Protein AF-A0A6N9JTF2-F1 (afdb_monomer_lite)

Foldseek 3Di:
DPPQDPVLVVLLVVCLVVVHDLVVSCVVSVHDSVVSVVVCVVVVSPVVNCVVVVPDPPPDPVVVCLVPQDAPCSVVPLLVQFLQQADPPDDLRGNCCQAVVDDQPDHSRHRPPGDGDHHDDRPD

Secondary structure (DSSP, 8-state):
-----HHHHHHHHHHHHTT--HHHHHHHHT--HHHHHHHHHHTTTHHHHHHHTT----S--GGGSSTT--STTTT-HHHHHBTTBPPTTSTTSB-HHHHHSS---S-GGG-S---BSSPPPP--

Organism: NCBI:txid88431

pLDDT: mean 78.42, std 14.83, range [46.12, 95.06]

Radius of gyration: 25.71 Å; chains: 1; bounding box: 63×29×57 Å

Structure (mmCIF, N/CA/C/O backbone):
data_AF-A0A6N9JTF2-F1
#
_entry.id   AF-A0A6N9JTF2-F1
#
loop_
_atom_site.group_PDB
_atom_site.id
_atom_site.type_symbol
_atom_site.label_atom_id
_atom_site.label_alt_id
_atom_site.label_comp_id
_atom_site.label_asym_id
_atom_site.label_entity_id
_atom_site.label_seq_id
_atom_site.pdbx_PDB_ins_code
_atom_site.Cartn_x
_atom_site.Cartn_y
_atom_site.Cartn_z
_atom_site.occupancy
_atom_site.B_iso_or_equiv
_atom_site.auth_seq_id
_atom_site.auth_comp_id
_atom_site.auth_asym_id
_atom_site.auth_atom_id
_atom_site.pdbx_PDB_model_num
ATOM 1 N N . MET A 1 1 ? -16.572 -11.560 22.115 1.00 55.84 1 MET A N 1
ATOM 2 C CA . MET A 1 1 ? -16.759 -10.117 22.378 1.00 55.84 1 MET A CA 1
ATOM 3 C C . MET A 1 1 ? -17.768 -10.043 23.509 1.00 55.84 1 MET A C 1
ATOM 5 O O . MET A 1 1 ? -18.730 -10.790 23.421 1.00 55.84 1 MET A O 1
ATOM 9 N N . LYS A 1 2 ? -17.535 -9.302 24.602 1.00 59.25 2 LYS A N 1
ATOM 10 C CA . LYS A 1 2 ? -18.621 -9.124 25.583 1.00 59.25 2 LYS A CA 1
ATOM 11 C C . LYS A 1 2 ? -19.785 -8.452 24.864 1.00 59.25 2 LYS A C 1
ATOM 13 O O . LYS A 1 2 ? -19.543 -7.522 24.093 1.00 59.25 2 LYS A O 1
ATOM 18 N N . ASP A 1 3 ? -20.995 -8.941 25.093 1.00 71.19 3 ASP A N 1
ATOM 19 C CA . ASP A 1 3 ? -22.191 -8.385 24.476 1.00 71.19 3 ASP A CA 1
ATOM 20 C C . ASP A 1 3 ? -22.399 -6.965 25.005 1.00 71.19 3 ASP A C 1
ATOM 22 O O . ASP A 1 3 ? -22.800 -6.750 26.148 1.00 71.19 3 ASP A O 1
ATOM 26 N N . VAL A 1 4 ? -22.044 -5.976 24.181 1.00 77.31 4 VAL A N 1
ATOM 27 C CA . VAL A 1 4 ? -22.388 -4.576 24.431 1.00 77.31 4 VAL A CA 1
ATOM 28 C C . VAL A 1 4 ? -23.908 -4.501 24.439 1.00 77.31 4 VAL A C 1
ATOM 30 O O . VAL A 1 4 ? -24.549 -4.925 23.475 1.00 77.31 4 VAL A O 1
ATOM 33 N N . SER A 1 5 ? -24.495 -3.979 25.516 1.00 85.44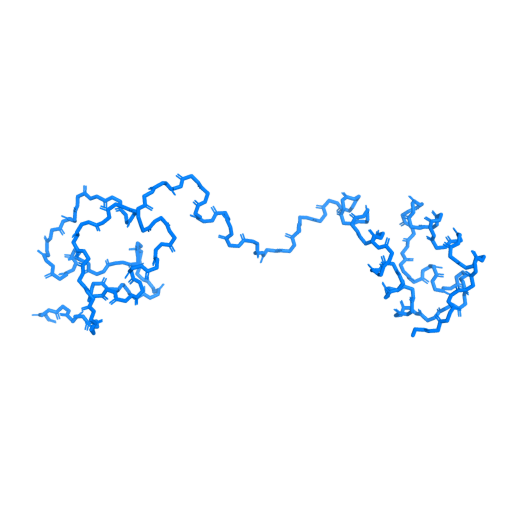 5 SER A N 1
ATOM 34 C CA . SER A 1 5 ? -25.951 -3.911 25.611 1.00 85.44 5 SER A CA 1
ATOM 35 C C . SER A 1 5 ? -26.528 -3.011 24.515 1.00 85.44 5 SER A C 1
ATOM 37 O O . SER A 1 5 ? -25.869 -2.095 24.011 1.00 85.44 5 SER A O 1
ATOM 39 N N . THR A 1 6 ? -27.789 -3.231 24.149 1.00 84.06 6 THR A N 1
ATOM 40 C CA . THR A 1 6 ? -28.482 -2.419 23.137 1.00 84.06 6 THR A CA 1
ATOM 41 C C . THR A 1 6 ? -28.511 -0.933 23.497 1.00 84.06 6 THR A C 1
ATOM 43 O O . THR A 1 6 ? -28.431 -0.081 22.612 1.00 84.06 6 THR A O 1
ATOM 46 N N . GLU A 1 7 ? -28.568 -0.609 24.789 1.00 85.00 7 GLU A N 1
ATOM 47 C CA . GLU A 1 7 ? -28.531 0.770 25.281 1.00 85.00 7 GLU A CA 1
ATOM 48 C C . GLU A 1 7 ? -27.126 1.375 25.181 1.00 85.00 7 GLU A C 1
ATOM 50 O O . GLU A 1 7 ? -26.967 2.481 24.659 1.00 85.00 7 GLU A O 1
ATOM 55 N N . GLN A 1 8 ? -26.082 0.624 25.549 1.00 85.31 8 GLN A N 1
ATOM 56 C CA . GLN A 1 8 ? -24.693 1.056 25.352 1.00 85.31 8 GLN A CA 1
ATOM 57 C C . GLN A 1 8 ? -24.388 1.279 23.865 1.00 85.31 8 GLN A C 1
ATOM 59 O O . GLN A 1 8 ? -23.774 2.279 23.499 1.00 85.31 8 GLN A O 1
ATOM 64 N N . ALA A 1 9 ? -24.887 0.412 22.983 1.00 85.75 9 ALA A N 1
ATOM 65 C CA . ALA A 1 9 ? -24.733 0.543 21.538 1.00 85.75 9 ALA A CA 1
ATOM 66 C C . ALA A 1 9 ? -25.340 1.844 20.978 1.00 85.75 9 ALA A C 1
ATOM 68 O O . ALA A 1 9 ? -24.725 2.486 20.118 1.00 85.75 9 ALA A O 1
ATOM 69 N N . LYS A 1 10 ? -26.527 2.247 21.455 1.00 89.88 10 LYS A N 1
ATOM 70 C CA . LYS A 1 10 ? -27.175 3.515 21.070 1.00 89.88 10 LYS A CA 1
ATOM 71 C C . LYS A 1 10 ? -26.365 4.720 21.549 1.00 89.88 10 LYS A C 1
ATOM 73 O O . LYS A 1 10 ? -26.137 5.645 20.767 1.00 89.88 10 LYS A O 1
ATOM 78 N N . ILE A 1 11 ? -25.886 4.683 22.796 1.00 89.19 11 ILE A N 1
ATOM 79 C CA . ILE A 1 11 ? -25.055 5.746 23.383 1.00 89.19 11 ILE A CA 1
ATOM 80 C C . ILE A 1 11 ? -23.754 5.904 22.588 1.00 89.19 11 ILE A C 1
ATOM 82 O O . ILE A 1 11 ? -23.420 7.017 22.184 1.00 89.19 11 ILE A O 1
ATOM 86 N N . ILE A 1 12 ? -23.065 4.801 22.272 1.00 88.12 12 ILE A N 1
ATOM 87 C CA . ILE A 1 12 ? -21.828 4.821 21.476 1.00 88.12 12 ILE A CA 1
ATOM 88 C C . ILE A 1 12 ? -22.077 5.450 20.100 1.00 88.12 12 ILE A C 1
ATOM 90 O O . ILE A 1 12 ? -21.320 6.331 19.697 1.00 88.12 12 ILE A O 1
ATOM 94 N N . LYS A 1 13 ? -23.145 5.052 19.391 1.00 87.44 13 LYS A N 1
ATOM 95 C CA . LYS A 1 13 ? -23.496 5.624 18.076 1.00 87.44 13 LYS A CA 1
ATOM 96 C C . LYS A 1 13 ? -23.674 7.140 18.144 1.00 87.44 13 LYS A C 1
ATOM 98 O O . LYS A 1 13 ? -23.055 7.853 17.358 1.00 87.44 13 LYS A O 1
ATOM 103 N N . LYS A 1 14 ? -24.472 7.627 19.099 1.00 89.69 14 LYS A N 1
ATOM 104 C CA . LYS A 1 14 ? -24.727 9.063 19.276 1.00 89.69 14 LYS A CA 1
ATOM 105 C C . LYS A 1 14 ? -23.439 9.824 19.598 1.00 89.69 14 LYS A C 1
ATOM 107 O O . LYS A 1 14 ? -23.110 10.787 18.920 1.00 89.69 14 LYS A O 1
ATOM 112 N N . MET A 1 15 ? -22.650 9.330 20.550 1.00 89.19 15 MET A N 1
ATOM 113 C CA . MET A 1 15 ? -21.407 9.987 20.959 1.00 89.19 15 MET A CA 1
ATOM 114 C C . MET A 1 15 ? -20.328 10.001 19.867 1.00 89.19 15 MET A C 1
ATOM 116 O O . MET A 1 15 ? -19.539 10.944 19.796 1.00 89.19 15 MET A O 1
ATOM 120 N N . VAL A 1 16 ? -20.267 8.971 19.016 1.00 85.06 16 VAL A N 1
ATOM 121 C CA . VAL A 1 16 ? -19.361 8.969 17.857 1.00 85.06 16 VAL A CA 1
ATOM 122 C C . VAL A 1 16 ? -19.766 10.047 16.850 1.00 85.06 16 VAL A C 1
ATOM 124 O O . VAL A 1 16 ? -18.885 10.753 16.359 1.00 85.06 16 VAL A O 1
ATOM 127 N N . LEU A 1 17 ? -21.068 10.208 16.584 1.00 83.31 17 LEU A N 1
ATOM 128 C CA . LEU A 1 17 ? -21.590 11.280 15.727 1.00 83.31 17 LEU A CA 1
ATOM 129 C C . LEU A 1 17 ? -21.342 12.671 16.334 1.00 83.31 17 LEU A C 1
ATOM 131 O O . LEU A 1 17 ? -20.952 13.587 15.615 1.00 83.31 17 LEU A O 1
ATOM 135 N N . ASP A 1 18 ? -21.436 12.795 17.660 1.00 84.62 18 ASP A N 1
ATOM 136 C CA . ASP A 1 18 ? -21.124 14.016 18.420 1.00 84.62 18 ASP A CA 1
ATOM 137 C C . ASP A 1 18 ? -19.605 14.285 18.556 1.00 84.62 18 ASP A C 1
ATOM 139 O O . ASP A 1 18 ? -19.181 15.142 19.333 1.00 84.62 18 ASP A O 1
ATOM 143 N N . LYS A 1 19 ? -18.754 13.551 17.820 1.00 79.62 19 LYS A N 1
ATOM 144 C CA . LYS A 1 19 ? -17.282 13.688 17.794 1.00 79.62 19 LYS A CA 1
ATOM 145 C C . LYS A 1 19 ? -16.587 13.526 19.152 1.00 79.62 19 LYS A C 1
ATOM 147 O O . LYS A 1 19 ? -15.435 13.937 19.306 1.00 79.62 19 LYS A O 1
ATOM 152 N N . LYS A 1 20 ? -17.231 12.882 20.126 1.00 84.94 20 LYS A N 1
ATOM 153 C CA . LYS A 1 20 ? -16.592 12.535 21.403 1.00 84.94 20 LYS A CA 1
ATOM 154 C C . LYS A 1 20 ? -15.433 11.582 21.177 1.00 84.94 20 LYS A C 1
ATOM 156 O O . LYS A 1 20 ? -15.404 10.888 20.166 1.00 84.94 20 LYS A O 1
ATOM 161 N N . THR A 1 21 ? -14.478 11.525 22.096 1.00 84.62 21 THR A N 1
ATOM 162 C CA . THR A 1 21 ? -13.320 10.618 22.058 1.00 84.62 21 THR A CA 1
ATOM 163 C C . THR A 1 21 ? -13.669 9.226 22.595 1.00 84.62 21 THR A C 1
ATOM 165 O O . THR A 1 21 ? -14.641 9.045 23.321 1.00 84.62 21 THR A O 1
ATOM 168 N N . ASN A 1 22 ? -12.861 8.204 22.280 1.00 87.00 22 ASN A N 1
ATOM 169 C CA . ASN A 1 22 ? -13.044 6.859 22.861 1.00 87.00 22 ASN A CA 1
ATOM 170 C C . ASN A 1 22 ? -12.951 6.851 24.391 1.00 87.00 22 ASN A C 1
ATOM 172 O O . ASN A 1 22 ? -13.559 5.996 25.024 1.00 87.00 22 ASN A O 1
ATOM 176 N N . LYS A 1 23 ? -12.192 7.788 24.971 1.00 88.00 23 LYS A N 1
ATOM 177 C CA . LYS A 1 23 ? -12.055 7.922 26.420 1.00 88.00 23 LYS A CA 1
ATOM 178 C C . LYS A 1 23 ? -13.364 8.405 27.049 1.00 88.00 23 LYS A C 1
ATOM 180 O O . LYS A 1 23 ? -13.875 7.736 27.934 1.00 88.00 23 LYS A O 1
ATOM 185 N N . GLU A 1 24 ? -13.949 9.477 26.515 1.00 87.94 24 GLU A N 1
ATOM 186 C CA . GLU A 1 24 ? -15.246 9.989 26.989 1.00 87.94 24 GLU A CA 1
ATOM 187 C C . GLU A 1 24 ? -16.366 8.949 26.822 1.00 87.94 24 GLU A C 1
ATOM 189 O O . GLU A 1 24 ? -17.212 8.794 27.700 1.00 87.94 24 GLU A O 1
ATOM 194 N N . ILE A 1 25 ? -16.370 8.197 25.713 1.00 89.81 25 ILE A N 1
ATOM 195 C CA . ILE 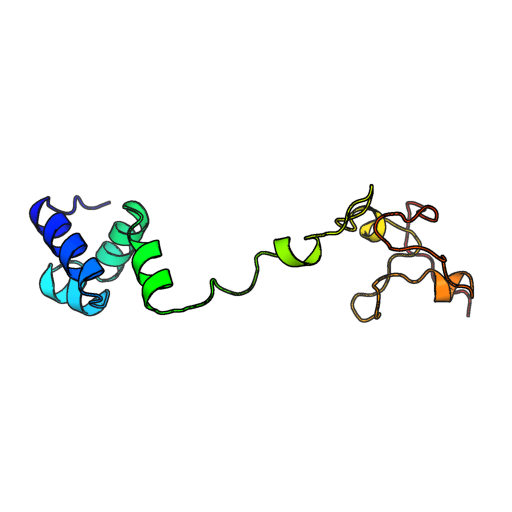A 1 25 ? -17.349 7.120 25.493 1.00 89.81 25 ILE A CA 1
ATOM 196 C C . ILE A 1 25 ? -17.177 5.998 26.521 1.00 89.81 25 ILE A C 1
ATOM 198 O O . ILE A 1 25 ? -18.171 5.503 27.048 1.00 89.81 25 ILE A O 1
ATOM 202 N N . ALA A 1 26 ? -15.941 5.599 26.823 1.00 91.06 26 ALA A N 1
ATOM 203 C CA . ALA A 1 26 ? -15.651 4.584 27.834 1.00 91.06 26 ALA A CA 1
ATOM 204 C C . ALA A 1 26 ? -16.135 5.022 29.226 1.00 91.06 26 ALA A C 1
ATOM 206 O O . ALA A 1 26 ? -16.846 4.272 29.890 1.00 91.06 26 ALA A O 1
ATOM 207 N N . GLU A 1 27 ? -15.844 6.266 29.615 1.00 90.25 27 GLU A N 1
ATOM 208 C CA . GLU A 1 27 ? -16.305 6.860 30.878 1.00 90.25 27 GLU A CA 1
ATOM 209 C C . GLU A 1 27 ? -17.840 6.923 30.960 1.00 90.25 27 GLU A C 1
ATOM 211 O O . GLU A 1 27 ? -18.413 6.593 31.993 1.00 90.25 27 GLU A O 1
ATOM 216 N N . THR A 1 28 ? -18.518 7.263 29.859 1.00 89.00 28 THR A N 1
ATOM 217 C CA . THR A 1 28 ? -19.990 7.380 29.824 1.00 89.00 28 THR A CA 1
ATOM 218 C C . THR A 1 28 ? -20.695 6.021 29.830 1.00 89.00 28 THR A C 1
ATOM 220 O O . THR A 1 28 ? -21.767 5.870 30.407 1.00 89.00 28 THR A O 1
ATOM 223 N N . THR A 1 29 ? -20.123 5.019 29.160 1.00 87.69 29 THR A N 1
ATOM 224 C CA . THR A 1 29 ? -20.757 3.697 28.987 1.00 87.69 29 THR A CA 1
ATOM 225 C C . THR A 1 29 ? -20.350 2.679 30.049 1.00 87.69 29 THR A C 1
ATOM 227 O O . THR A 1 29 ? -20.916 1.584 30.083 1.00 87.69 29 THR A O 1
ATOM 230 N N . GLY A 1 30 ? -19.362 3.010 30.888 1.00 88.44 30 GLY A N 1
ATOM 231 C CA . GLY A 1 30 ? -18.750 2.088 31.848 1.00 88.44 30 GLY A CA 1
ATOM 232 C C . GLY A 1 30 ? -17.931 0.968 31.192 1.00 88.44 30 GLY A C 1
ATOM 233 O O . GLY A 1 30 ? -17.523 0.025 31.867 1.00 88.44 30 GLY A O 1
ATOM 234 N N . LEU A 1 31 ? -17.708 1.042 29.877 1.00 87.69 31 LEU A N 1
ATOM 235 C CA . LEU A 1 31 ? -16.926 0.068 29.121 1.00 87.69 31 LEU A CA 1
ATOM 236 C C . LEU A 1 31 ? -15.440 0.395 29.200 1.00 87.69 31 LEU A C 1
ATOM 238 O O . LEU A 1 31 ? -15.035 1.547 29.368 1.00 87.69 31 LEU A O 1
ATOM 242 N N . LYS A 1 32 ? -14.590 -0.612 29.000 1.00 89.69 32 LYS A N 1
ATOM 243 C CA . LYS A 1 32 ? -13.155 -0.362 28.870 1.00 89.69 32 LYS A CA 1
ATOM 244 C C . LYS A 1 32 ? -12.864 0.285 27.519 1.00 89.69 32 LYS A C 1
ATOM 246 O O . LYS A 1 32 ? -13.505 -0.007 26.511 1.00 89.69 32 LYS A O 1
ATOM 251 N N . TYR A 1 33 ? -11.831 1.122 27.477 1.00 87.31 33 TYR A N 1
ATOM 252 C CA . TYR A 1 33 ? -11.421 1.841 26.266 1.00 87.31 33 TYR A CA 1
ATOM 253 C C . TYR A 1 33 ? -11.292 0.936 25.025 1.00 87.31 33 TYR A C 1
ATOM 255 O O . TYR A 1 33 ? -11.735 1.302 23.936 1.00 87.31 33 TYR A O 1
ATOM 263 N N . TRP A 1 34 ? -10.689 -0.249 25.174 1.00 83.75 34 TRP A N 1
ATOM 264 C CA . TRP A 1 34 ? -10.516 -1.189 24.063 1.00 83.75 34 TRP A CA 1
ATOM 265 C C . TRP A 1 34 ? -11.824 -1.851 23.634 1.00 83.75 34 TRP A C 1
ATOM 267 O O . TRP A 1 34 ? -11.998 -2.074 22.447 1.00 83.75 34 TRP A O 1
ATOM 277 N N . GLU A 1 35 ? -12.763 -2.094 24.552 1.00 87.94 35 GLU A N 1
ATOM 278 C CA . GLU A 1 35 ? -14.088 -2.631 24.211 1.00 87.94 35 GLU A CA 1
ATOM 279 C C . GLU A 1 35 ? -14.855 -1.629 23.342 1.00 87.94 35 GLU A C 1
ATOM 281 O O . GLU A 1 35 ? -15.424 -2.002 22.319 1.00 87.94 35 GLU A O 1
ATOM 286 N N . VAL A 1 36 ? -14.778 -0.338 23.682 1.00 87.12 36 VAL A N 1
ATOM 287 C CA . VAL A 1 36 ? -15.330 0.751 22.864 1.00 87.12 36 VAL A CA 1
ATOM 288 C C . VAL A 1 36 ? -14.652 0.815 21.495 1.00 87.12 36 VAL A C 1
ATOM 290 O O . VAL A 1 36 ? -15.332 0.907 20.474 1.00 87.12 36 VAL A O 1
ATOM 293 N N . ARG A 1 37 ? -13.315 0.760 21.453 1.00 85.81 37 ARG A N 1
ATOM 294 C CA . ARG A 1 37 ? -12.548 0.802 20.198 1.00 85.81 37 ARG A CA 1
ATOM 295 C C . ARG A 1 37 ? -12.903 -0.371 19.282 1.00 85.81 37 ARG A C 1
ATOM 297 O O . ARG A 1 37 ? -13.200 -0.145 18.112 1.00 85.81 37 ARG A O 1
ATOM 304 N N . ASP A 1 38 ? -12.875 -1.588 19.812 1.00 86.06 38 ASP A N 1
ATOM 305 C CA . ASP A 1 38 ? -13.130 -2.813 19.057 1.00 86.06 38 ASP A CA 1
ATOM 306 C C . ASP A 1 38 ? -14.592 -2.857 18.588 1.00 86.06 38 ASP A C 1
ATOM 308 O O . ASP A 1 38 ? -14.858 -3.225 17.445 1.00 86.06 38 ASP A O 1
ATOM 312 N N . TYR A 1 39 ? -15.537 -2.385 19.411 1.00 85.94 39 TYR A N 1
ATOM 313 C CA . TYR A 1 39 ? -16.939 -2.256 19.016 1.00 85.94 39 TYR A CA 1
ATOM 314 C C . TYR A 1 39 ? -17.138 -1.246 17.886 1.00 85.94 39 TYR A C 1
ATOM 316 O O . TYR A 1 39 ? -17.763 -1.587 16.888 1.00 85.94 39 TYR A O 1
ATOM 324 N N . ILE A 1 40 ? -16.556 -0.046 17.981 1.00 85.00 40 ILE A N 1
ATOM 325 C CA . ILE A 1 40 ? -16.612 0.982 16.923 1.00 85.00 40 ILE A CA 1
ATOM 326 C C . ILE A 1 40 ? -16.020 0.468 15.603 1.00 85.00 40 ILE A C 1
ATOM 328 O O . ILE A 1 40 ? -16.553 0.771 14.532 1.00 85.00 40 ILE A O 1
ATOM 332 N N . GLN A 1 41 ? -14.934 -0.306 15.671 1.00 82.19 41 GLN A N 1
ATOM 333 C CA . GLN A 1 41 ? -14.322 -0.931 14.502 1.00 82.19 41 GLN A CA 1
ATOM 334 C C . GLN A 1 41 ? -15.226 -2.016 13.906 1.00 82.19 41 GLN A C 1
ATOM 336 O O . GLN A 1 41 ? -15.439 -2.020 12.696 1.00 82.19 41 GLN A O 1
ATOM 341 N N . TYR A 1 42 ? -15.797 -2.885 14.743 1.00 82.88 42 TYR A N 1
ATOM 342 C CA . TYR A 1 42 ? -16.699 -3.959 14.324 1.00 82.88 42 TYR A CA 1
ATOM 343 C C . TYR A 1 42 ? -17.950 -3.432 13.609 1.00 82.88 42 TYR A C 1
ATOM 345 O O . TYR A 1 42 ? -18.340 -3.956 12.571 1.00 82.88 42 TYR A O 1
ATOM 353 N N . ILE A 1 43 ? -18.550 -2.354 14.119 1.00 82.62 43 ILE A N 1
ATOM 354 C CA . ILE A 1 43 ? -19.760 -1.752 13.535 1.00 82.62 43 ILE A CA 1
ATOM 355 C C . ILE A 1 43 ? -19.474 -0.788 12.370 1.00 82.62 43 ILE A C 1
ATOM 357 O O . ILE A 1 43 ? -20.403 -0.172 11.851 1.00 82.62 43 ILE A O 1
ATOM 361 N N . GLY A 1 44 ? -18.206 -0.592 11.993 1.00 76.81 44 GLY A N 1
ATOM 362 C CA . GLY A 1 44 ? -17.815 0.282 10.881 1.00 76.81 44 GLY A CA 1
ATOM 363 C C . GLY A 1 44 ? -17.907 1.791 11.155 1.00 76.81 44 GLY A C 1
ATOM 364 O O . GLY A 1 44 ? -17.713 2.588 10.241 1.00 76.81 44 GLY A O 1
ATOM 365 N N . LEU A 1 45 ? -18.137 2.222 12.401 1.00 73.81 45 LEU A N 1
ATOM 366 C CA . LEU A 1 45 ? -18.187 3.649 12.761 1.00 73.81 45 LEU A CA 1
ATOM 367 C C . LEU A 1 45 ? -16.799 4.321 12.800 1.00 73.81 45 LEU A C 1
ATOM 369 O O . LEU A 1 45 ? -16.708 5.544 12.912 1.00 73.81 45 LEU A O 1
ATOM 373 N N . ALA A 1 46 ? -15.712 3.547 12.702 1.00 63.12 46 ALA A N 1
ATOM 374 C CA . ALA A 1 46 ? -14.343 4.067 12.688 1.00 63.12 46 ALA A CA 1
ATOM 375 C C . ALA A 1 46 ? -14.079 5.041 11.519 1.00 63.12 46 ALA A C 1
ATOM 377 O O . ALA A 1 46 ? -13.373 6.033 11.706 1.00 63.12 46 ALA A O 1
ATOM 378 N N . GLY A 1 47 ? -14.697 4.808 10.352 1.00 56.72 47 GLY A N 1
ATOM 379 C CA . GLY A 1 47 ? -14.522 5.647 9.159 1.00 56.72 47 GLY A CA 1
ATOM 380 C C . GLY A 1 47 ? -15.063 7.074 9.314 1.00 56.72 47 GLY A C 1
ATOM 381 O O . GLY A 1 47 ? -14.468 8.013 8.793 1.00 56.72 47 GLY A O 1
ATOM 382 N N . ILE A 1 48 ? -16.120 7.262 10.115 1.00 59.47 48 ILE A N 1
ATOM 383 C CA . ILE A 1 48 ? -16.781 8.567 10.308 1.00 59.47 48 ILE A CA 1
ATOM 384 C C . ILE A 1 48 ? -15.866 9.547 11.058 1.00 59.47 48 ILE A C 1
ATOM 386 O O . ILE A 1 48 ? -15.823 10.738 10.754 1.00 59.47 48 ILE A O 1
ATOM 390 N N . ARG A 1 49 ? -15.074 9.059 12.021 1.00 54.91 49 ARG A N 1
ATOM 391 C CA . ARG A 1 49 ? -14.116 9.908 12.747 1.00 54.91 49 ARG A CA 1
ATOM 392 C C . ARG A 1 49 ? -12.876 10.253 11.932 1.00 54.91 49 ARG A C 1
ATOM 394 O O . ARG A 1 49 ? -12.352 11.351 12.100 1.00 54.91 49 ARG A O 1
ATOM 401 N N . GLU A 1 50 ? -12.385 9.338 11.098 1.00 52.56 50 GLU A N 1
ATOM 402 C CA . GLU A 1 50 ? -11.231 9.619 10.233 1.00 52.56 50 GLU A CA 1
ATOM 403 C C . GLU A 1 50 ? -11.556 10.710 9.206 1.00 52.56 50 GLU A C 1
ATOM 405 O O . GLU A 1 50 ? -10.753 11.627 9.021 1.00 52.56 50 GLU A O 1
ATOM 410 N N . GLU A 1 51 ? -12.762 10.671 8.632 1.00 52.25 51 GLU A N 1
ATOM 411 C CA . GLU A 1 51 ? -13.272 11.688 7.709 1.00 52.25 51 GLU A CA 1
ATOM 412 C C . GLU A 1 51 ? -13.454 13.052 8.401 1.00 52.25 51 GLU A C 1
ATOM 414 O O . GLU A 1 51 ? -12.976 14.074 7.905 1.00 52.25 51 GLU A O 1
ATOM 419 N N . MET A 1 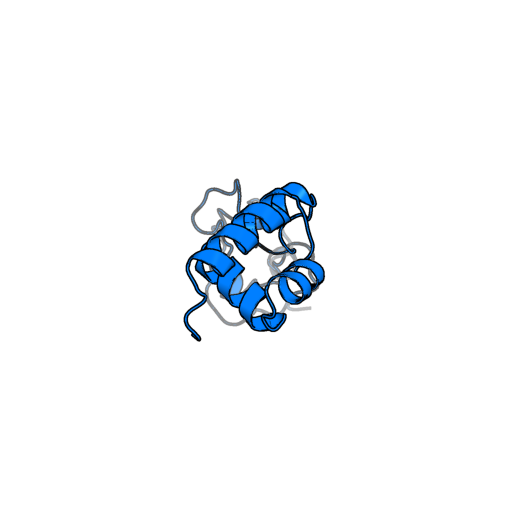52 ? -14.041 13.076 9.606 1.00 52.00 52 MET A N 1
ATOM 420 C CA . MET A 1 52 ? -14.281 14.315 10.362 1.00 52.00 52 MET A CA 1
ATOM 421 C C . MET A 1 52 ? -13.023 14.966 10.963 1.00 52.00 52 MET A C 1
ATOM 423 O O . MET A 1 52 ? -13.036 16.170 11.221 1.00 52.00 52 MET A O 1
ATOM 427 N N . LEU A 1 53 ? -11.952 14.205 11.215 1.00 53.56 53 LEU A N 1
ATOM 428 C CA . LEU A 1 53 ? -10.679 14.724 11.741 1.00 53.56 53 LEU A CA 1
ATOM 429 C C . LEU A 1 53 ? -9.727 15.214 10.639 1.00 53.56 53 LEU A C 1
ATOM 431 O O . LEU A 1 53 ? -8.618 15.651 10.953 1.00 53.56 53 LEU A O 1
ATOM 435 N N . GLY A 1 54 ? -10.104 15.096 9.357 1.00 50.41 54 GLY A N 1
ATOM 436 C CA . GLY A 1 54 ? -9.244 15.460 8.226 1.00 50.41 54 GLY A CA 1
ATOM 437 C C . GLY A 1 54 ? -7.913 14.698 8.203 1.00 50.41 54 GLY A C 1
ATOM 438 O O . GLY A 1 54 ? -6.963 15.104 7.525 1.00 50.41 54 GLY A O 1
ATOM 439 N N . ARG A 1 55 ? -7.805 13.599 8.963 1.00 49.34 55 ARG A N 1
ATOM 440 C CA . ARG A 1 55 ? -6.600 12.777 8.993 1.00 49.34 55 ARG A CA 1
ATOM 441 C C . ARG A 1 55 ? -6.550 12.033 7.673 1.00 49.34 55 ARG A C 1
ATOM 443 O O . ARG A 1 55 ? -7.285 11.075 7.463 1.00 49.34 55 ARG A O 1
ATOM 450 N N . LYS A 1 56 ? -5.666 12.489 6.780 1.00 49.12 56 LYS A N 1
ATOM 451 C CA . LYS A 1 56 ? -5.329 11.749 5.561 1.00 49.12 56 LYS A CA 1
ATOM 452 C C . LYS A 1 56 ? -5.058 10.293 5.957 1.00 49.12 56 LYS A C 1
ATOM 454 O O . LYS A 1 56 ? -4.275 10.090 6.893 1.00 49.12 56 LYS A O 1
ATOM 459 N N . PRO A 1 57 ? -5.669 9.307 5.276 1.00 50.25 57 PRO A N 1
ATOM 460 C CA . PRO A 1 57 ? -5.426 7.904 5.568 1.00 50.25 57 PRO A CA 1
ATOM 461 C C . PRO A 1 57 ? -3.919 7.667 5.614 1.00 50.25 57 PRO A C 1
ATOM 463 O O . PRO A 1 57 ? -3.173 8.191 4.776 1.00 50.25 57 PRO A O 1
ATOM 466 N N . GLY A 1 58 ? -3.481 6.943 6.647 1.00 49.72 58 GLY A N 1
ATOM 467 C CA . GLY A 1 58 ? -2.074 6.682 6.919 1.00 49.72 58 GLY A CA 1
ATOM 468 C C . GLY A 1 58 ? -1.319 6.339 5.636 1.00 49.72 58 GLY A C 1
ATOM 469 O O . GLY A 1 58 ? -1.780 5.564 4.797 1.00 49.72 58 GLY A O 1
ATOM 470 N N . ARG A 1 59 ? -0.163 6.978 5.455 1.00 55.41 59 ARG A N 1
ATOM 471 C CA . ARG A 1 59 ? 0.690 6.872 4.270 1.00 55.41 59 ARG A CA 1
ATOM 472 C C . ARG A 1 59 ? 1.034 5.410 3.957 1.00 55.41 59 ARG A C 1
ATOM 474 O O . ARG A 1 59 ? 2.053 4.919 4.429 1.00 55.41 59 ARG A O 1
ATOM 4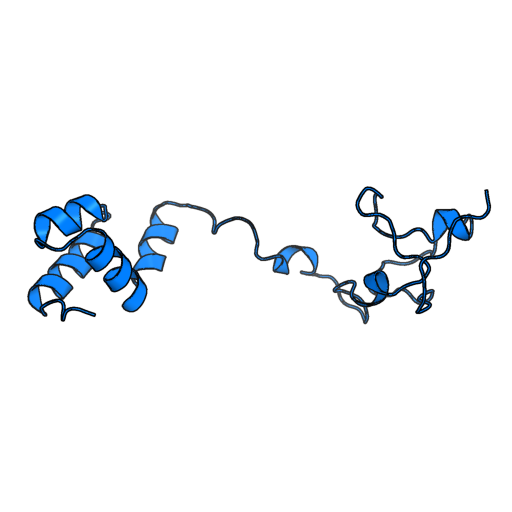81 N N . ARG A 1 60 ? 0.232 4.763 3.104 1.00 50.12 60 ARG A N 1
ATOM 482 C CA . ARG A 1 60 ? 0.616 3.945 1.933 1.00 50.12 60 ARG A CA 1
ATOM 483 C C . ARG A 1 60 ? -0.556 3.071 1.474 1.00 50.12 60 ARG A C 1
ATOM 485 O O . ARG A 1 60 ? -0.610 1.882 1.756 1.00 50.12 60 ARG A O 1
ATOM 492 N N . LYS A 1 61 ? -1.379 3.617 0.585 1.00 46.12 61 LYS A N 1
ATOM 493 C CA . LYS A 1 61 ? -1.733 2.847 -0.608 1.00 46.12 61 LYS A CA 1
ATOM 494 C C . LYS A 1 61 ? -0.636 3.108 -1.636 1.00 46.12 61 LYS A C 1
ATOM 496 O O . LYS A 1 61 ? -0.515 4.209 -2.174 1.00 46.12 61 LYS A O 1
ATOM 501 N N . LYS A 1 62 ? 0.232 2.110 -1.854 1.00 48.91 62 LYS A N 1
ATOM 502 C CA . LYS A 1 62 ? 1.232 2.093 -2.946 1.00 48.91 62 LYS A CA 1
ATOM 503 C C . LYS A 1 62 ? 0.549 2.150 -4.325 1.00 48.91 62 LYS A C 1
ATOM 505 O O . LYS A 1 62 ? 1.203 2.283 -5.346 1.00 48.91 62 LYS A O 1
ATOM 510 N N . ASP A 1 63 ? -0.770 2.110 -4.334 1.00 48.91 63 ASP A N 1
ATOM 511 C CA . ASP A 1 63 ? -1.692 2.188 -5.452 1.00 48.91 63 ASP A CA 1
ATOM 512 C C . ASP A 1 63 ? -1.510 3.492 -6.255 1.00 48.91 63 ASP A C 1
ATOM 514 O O . ASP A 1 63 ? -1.767 3.520 -7.452 1.00 48.91 63 ASP A O 1
ATOM 518 N N . GLY A 1 64 ? -0.997 4.567 -5.638 1.00 48.69 64 GLY A N 1
ATOM 519 C CA . GLY A 1 64 ? -0.742 5.838 -6.327 1.00 48.69 64 GLY A CA 1
ATOM 520 C C . GLY A 1 64 ? 0.482 5.852 -7.254 1.00 48.69 64 GLY A C 1
ATOM 521 O O . GLY A 1 64 ? 0.511 6.642 -8.188 1.00 48.69 64 GLY A O 1
ATOM 522 N N . TYR A 1 65 ? 1.489 4.991 -7.048 1.00 50.41 65 TYR A N 1
ATOM 523 C CA . TYR A 1 65 ? 2.718 5.025 -7.868 1.00 50.41 65 TYR A CA 1
ATOM 524 C C . TYR A 1 65 ? 2.501 4.501 -9.300 1.00 50.41 65 TYR A C 1
ATOM 526 O O . TYR A 1 65 ? 3.243 4.868 -10.219 1.00 50.41 65 TYR A O 1
ATOM 534 N N . ASN A 1 66 ? 1.484 3.655 -9.480 1.00 50.59 66 ASN A N 1
ATOM 535 C CA . ASN A 1 66 ? 1.120 3.056 -10.764 1.00 50.59 66 ASN A CA 1
ATOM 536 C C . ASN A 1 66 ? -0.168 3.648 -11.360 1.00 50.59 66 ASN A C 1
ATOM 538 O O . ASN A 1 66 ? -0.527 3.276 -12.472 1.00 50.59 66 ASN A O 1
ATOM 542 N N . LYS A 1 67 ? -0.864 4.561 -10.662 1.00 50.41 67 LYS A N 1
ATOM 543 C CA . LYS A 1 67 ? -2.039 5.245 -11.223 1.00 50.41 67 LYS A CA 1
ATOM 544 C C . LYS A 1 67 ? -1.616 6.056 -12.454 1.00 50.41 67 LYS A C 1
ATOM 546 O O . LYS A 1 67 ? -0.766 6.935 -12.334 1.00 50.41 67 LYS A O 1
ATOM 551 N N . GLY A 1 68 ? -2.200 5.740 -13.611 1.00 58.34 68 GLY A N 1
ATOM 552 C CA . GLY A 1 68 ? -1.937 6.413 -14.888 1.00 58.34 68 GLY A CA 1
ATOM 553 C C . GLY A 1 68 ? -0.747 5.869 -15.684 1.00 58.34 68 GLY A C 1
ATOM 554 O O . GLY A 1 68 ? -0.227 6.576 -16.540 1.00 58.34 68 GLY A O 1
ATOM 555 N N . LYS A 1 69 ? -0.267 4.654 -15.385 1.00 63.16 69 LYS A N 1
ATOM 556 C CA . LYS A 1 69 ? 0.693 3.956 -16.249 1.00 63.16 69 LYS A CA 1
ATOM 557 C C . LYS A 1 69 ? -0.003 2.768 -16.884 1.00 63.16 69 LYS A C 1
ATOM 559 O O . LYS A 1 69 ? -0.296 1.803 -16.188 1.00 63.16 69 LYS A O 1
ATOM 564 N N . ASP A 1 70 ? -0.215 2.850 -18.185 1.00 78.75 70 ASP A N 1
ATOM 565 C CA . ASP A 1 70 ? -0.664 1.730 -18.999 1.00 78.75 70 ASP A CA 1
ATOM 566 C C . ASP A 1 70 ? 0.561 1.012 -19.584 1.00 78.75 70 ASP A C 1
ATOM 568 O O . ASP A 1 70 ? 1.626 1.612 -19.758 1.00 78.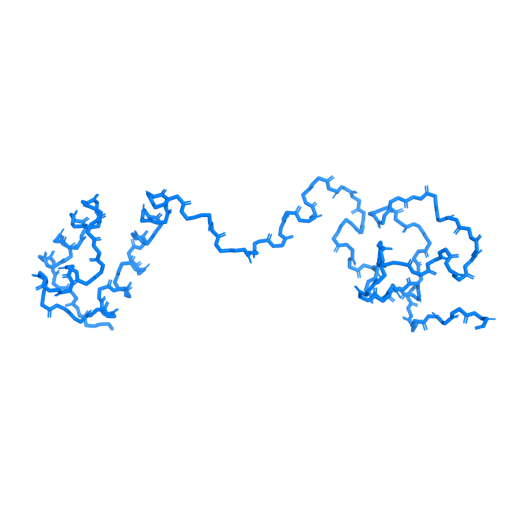75 70 ASP A O 1
ATOM 572 N N . GLY A 1 71 ? 0.452 -0.299 -19.796 1.00 80.31 71 GLY A N 1
ATOM 573 C CA . GLY A 1 71 ? 1.509 -1.110 -20.405 1.00 80.31 71 GLY A CA 1
ATOM 574 C C . GLY A 1 71 ? 1.819 -2.418 -19.664 1.00 80.31 71 GLY A C 1
ATOM 575 O O . GLY A 1 71 ? 1.514 -2.563 -18.475 1.00 80.31 71 GLY A O 1
ATOM 576 N N . PRO A 1 72 ? 2.465 -3.381 -20.348 1.00 86.19 72 PRO A N 1
ATOM 577 C CA . PRO A 1 72 ? 2.686 -4.743 -19.848 1.00 86.19 72 PRO A CA 1
ATOM 578 C C . PRO A 1 72 ? 3.541 -4.815 -18.574 1.00 86.19 72 PRO A C 1
ATOM 580 O O . PRO A 1 72 ? 3.529 -5.825 -17.878 1.00 86.19 72 PRO A O 1
ATOM 583 N N . ASN A 1 73 ? 4.282 -3.754 -18.246 1.00 89.12 73 ASN A N 1
ATOM 584 C CA . ASN A 1 73 ? 5.123 -3.661 -17.053 1.00 89.12 73 ASN A CA 1
ATOM 585 C C . ASN A 1 73 ? 4.838 -2.386 -16.236 1.00 89.12 73 ASN A C 1
ATOM 587 O O . ASN A 1 73 ? 5.734 -1.828 -15.590 1.00 89.12 73 ASN A O 1
ATOM 591 N N . ALA A 1 74 ? 3.601 -1.885 -16.275 1.00 85.50 74 ALA A N 1
ATOM 592 C CA . ALA A 1 74 ? 3.179 -0.681 -15.555 1.00 85.50 74 ALA A CA 1
ATOM 593 C C . ALA A 1 74 ? 3.480 -0.728 -14.045 1.00 85.50 74 ALA A C 1
ATOM 595 O O . ALA A 1 74 ? 3.932 0.255 -13.452 1.00 85.50 74 ALA A O 1
ATOM 596 N N . ASP A 1 75 ? 3.307 -1.895 -13.429 1.00 84.19 75 ASP A N 1
ATOM 597 C CA . ASP A 1 75 ? 3.578 -2.177 -12.015 1.00 84.19 75 ASP A CA 1
ATOM 598 C C . ASP A 1 75 ? 5.052 -2.518 -11.708 1.00 84.19 75 ASP A C 1
ATOM 600 O O . ASP A 1 75 ? 5.425 -2.762 -10.550 1.00 84.19 75 ASP A O 1
ATOM 604 N N . ARG A 1 76 ? 5.903 -2.501 -12.740 1.00 86.44 76 ARG A N 1
ATOM 605 C CA . ARG A 1 76 ? 7.343 -2.775 -12.701 1.00 86.44 76 ARG A CA 1
ATOM 606 C C . ARG A 1 76 ? 7.713 -4.174 -12.199 1.00 86.44 76 ARG A C 1
ATOM 608 O O . ARG A 1 76 ? 8.825 -4.350 -11.682 1.00 86.44 76 ARG A O 1
ATOM 615 N N . HIS A 1 77 ? 6.835 -5.172 -12.307 1.00 89.25 77 HIS A N 1
ATOM 616 C CA . HIS A 1 77 ? 7.156 -6.532 -11.858 1.00 89.25 77 HIS A CA 1
ATOM 617 C C . HIS A 1 77 ? 8.331 -7.150 -12.635 1.00 89.25 77 HIS A C 1
ATOM 619 O O . HIS A 1 77 ? 9.195 -7.783 -12.019 1.00 89.25 77 HIS A O 1
ATOM 625 N N . LEU A 1 78 ? 8.453 -6.888 -13.942 1.00 91.00 78 LEU A N 1
ATOM 626 C CA . LEU A 1 78 ? 9.568 -7.377 -14.763 1.00 91.00 78 LEU A CA 1
ATOM 627 C C . LEU A 1 78 ? 10.898 -6.736 -14.348 1.00 91.00 78 LEU A C 1
ATOM 629 O O . LEU A 1 78 ? 11.919 -7.416 -14.254 1.00 91.00 78 LEU A O 1
ATOM 633 N N . CYS A 1 79 ? 10.900 -5.449 -13.985 1.00 90.25 79 CYS A N 1
ATOM 634 C CA . CYS A 1 79 ? 12.119 -4.760 -13.542 1.00 90.25 79 CYS A CA 1
ATOM 635 C C . CYS A 1 79 ? 12.763 -5.416 -12.309 1.00 90.25 79 CYS A C 1
ATOM 637 O O . CYS A 1 79 ? 13.977 -5.328 -12.147 1.00 90.25 79 CYS A O 1
ATOM 639 N N . LYS A 1 80 ? 11.983 -6.097 -11.458 1.00 87.88 80 LYS A N 1
ATOM 640 C CA . LYS A 1 80 ? 12.492 -6.787 -10.257 1.00 87.88 80 LYS A CA 1
ATOM 641 C C . LYS A 1 80 ? 13.316 -8.033 -10.596 1.00 87.88 80 LYS A C 1
ATOM 643 O O . LYS A 1 80 ? 14.202 -8.403 -9.830 1.00 87.88 80 LYS A O 1
ATOM 648 N N . THR A 1 81 ? 13.036 -8.668 -11.734 1.00 93.06 81 THR A N 1
ATOM 649 C CA . THR A 1 81 ? 13.686 -9.916 -12.179 1.00 93.06 81 THR A CA 1
ATOM 650 C C . THR A 1 81 ? 14.645 -9.712 -13.353 1.00 93.06 81 THR A C 1
ATOM 652 O O . THR A 1 81 ? 15.294 -10.659 -13.795 1.00 93.06 81 THR A O 1
ATOM 655 N N . CYS A 1 82 ? 14.755 -8.477 -13.843 1.00 93.50 82 CYS A N 1
ATOM 656 C CA . CYS A 1 82 ? 15.594 -8.118 -14.975 1.00 93.50 82 CYS A CA 1
ATOM 657 C C . CYS A 1 82 ? 17.096 -8.189 -14.635 1.00 93.50 82 CYS A C 1
ATOM 659 O O . CYS A 1 82 ? 17.499 -7.878 -13.506 1.00 93.50 82 CYS A O 1
ATOM 661 N N . ILE A 1 83 ? 17.943 -8.514 -15.618 1.00 93.94 83 ILE A N 1
ATOM 662 C CA . ILE A 1 83 ? 19.407 -8.397 -15.502 1.00 93.94 83 ILE A CA 1
ATOM 663 C C . ILE A 1 83 ? 19.838 -6.941 -15.278 1.00 93.94 83 ILE A C 1
ATOM 665 O O . ILE A 1 83 ? 20.800 -6.690 -14.558 1.00 93.94 83 ILE A O 1
ATOM 669 N N . TYR A 1 84 ? 19.074 -5.986 -15.819 1.00 92.62 84 TYR A N 1
ATOM 670 C CA . TYR A 1 84 ? 19.279 -4.542 -15.675 1.00 92.62 84 TYR A CA 1
ATOM 671 C C . TYR A 1 84 ? 18.610 -3.964 -14.417 1.00 92.62 84 TYR A C 1
ATOM 673 O O . TYR A 1 84 ? 18.382 -2.752 -14.340 1.00 92.62 84 TYR A O 1
ATOM 681 N N . ARG A 1 85 ? 18.218 -4.800 -13.442 1.00 91.06 85 ARG A N 1
ATOM 682 C CA . ARG A 1 85 ? 17.564 -4.310 -12.220 1.00 91.06 85 ARG A CA 1
ATOM 683 C C . ARG A 1 85 ? 18.467 -3.317 -11.477 1.00 91.06 85 ARG A C 1
ATOM 685 O O . ARG A 1 85 ? 19.605 -3.639 -11.121 1.00 91.06 85 ARG A O 1
ATOM 692 N N . GLY A 1 86 ? 17.944 -2.111 -11.249 1.00 85.88 86 GLY A N 1
ATOM 693 C CA . GLY A 1 86 ? 18.668 -1.039 -10.569 1.00 85.88 86 GLY A CA 1
ATOM 694 C C . GLY A 1 86 ? 18.931 -1.349 -9.099 1.00 85.88 86 GLY A C 1
ATOM 695 O O . GLY A 1 86 ? 18.395 -2.307 -8.533 1.00 85.88 86 GLY A O 1
ATOM 696 N N . ARG A 1 87 ? 19.803 -0.564 -8.473 1.00 78.12 87 ARG A N 1
ATOM 697 C CA . ARG A 1 87 ? 19.912 -0.552 -7.007 1.00 78.12 87 ARG A CA 1
ATOM 698 C C . ARG A 1 87 ? 18.796 0.317 -6.404 1.00 78.12 87 ARG A C 1
ATOM 700 O O . ARG A 1 87 ? 18.199 1.127 -7.104 1.00 78.12 87 ARG A O 1
ATOM 707 N N . HIS A 1 88 ? 18.506 0.128 -5.116 1.00 68.56 88 HIS A N 1
ATOM 708 C CA . HIS A 1 88 ? 17.470 0.890 -4.401 1.00 68.56 88 HIS A CA 1
ATOM 709 C C . HIS A 1 88 ? 17.808 2.389 -4.273 1.00 68.56 88 HIS A C 1
ATOM 711 O O . HIS A 1 88 ? 16.915 3.217 -4.133 1.00 68.56 88 HIS A O 1
ATOM 717 N N . ASP A 1 89 ? 19.094 2.729 -4.322 1.00 68.88 89 ASP A N 1
ATOM 718 C CA . ASP A 1 89 ? 19.633 4.091 -4.279 1.00 68.88 89 ASP A CA 1
ATOM 719 C C . ASP A 1 89 ? 19.678 4.772 -5.661 1.00 68.88 89 ASP A C 1
ATOM 721 O O . ASP A 1 89 ? 19.939 5.968 -5.756 1.00 68.88 89 ASP A O 1
ATOM 725 N N . GLN A 1 90 ? 19.404 4.039 -6.744 1.00 67.00 90 GLN A N 1
ATOM 726 C CA . GLN A 1 90 ? 19.560 4.541 -8.103 1.00 67.00 90 GLN A CA 1
ATOM 727 C C . GLN A 1 90 ? 18.295 5.251 -8.592 1.00 67.00 90 GLN A C 1
ATOM 729 O O . GLN A 1 90 ? 17.225 4.645 -8.729 1.00 67.00 90 GLN A O 1
ATOM 734 N N . VAL A 1 91 ? 18.434 6.530 -8.949 1.00 53.72 91 VAL A N 1
ATOM 735 C CA . VAL A 1 91 ? 17.374 7.313 -9.598 1.00 53.72 91 VAL A CA 1
ATOM 736 C C . VAL A 1 91 ? 16.889 6.570 -10.851 1.00 53.72 91 VAL A C 1
ATOM 738 O O . VAL A 1 91 ? 17.659 6.260 -11.754 1.00 53.72 91 VAL A O 1
ATOM 741 N N . GLY A 1 92 ? 15.599 6.223 -10.890 1.00 62.78 92 GLY A N 1
ATOM 742 C CA . GLY A 1 92 ? 14.976 5.512 -12.015 1.00 62.78 92 GLY A CA 1
ATOM 743 C C . GLY A 1 92 ? 14.914 3.977 -11.907 1.00 62.78 92 GLY A C 1
ATOM 744 O O . GLY A 1 92 ? 14.134 3.369 -12.652 1.00 62.78 92 GLY A O 1
ATOM 745 N N . ASN A 1 93 ? 15.612 3.353 -10.944 1.00 72.31 93 ASN A N 1
ATOM 746 C CA . ASN A 1 93 ? 15.597 1.907 -10.644 1.00 72.31 93 ASN A CA 1
ATOM 747 C C . ASN A 1 93 ? 15.972 0.972 -11.825 1.00 72.31 93 ASN A C 1
ATOM 749 O O . ASN A 1 93 ? 15.459 -0.149 -11.910 1.00 72.31 93 ASN A O 1
ATOM 753 N N . CYS A 1 94 ? 16.841 1.393 -12.753 1.00 87.81 94 CYS A N 1
ATOM 754 C CA . CYS A 1 94 ? 17.285 0.555 -13.877 1.00 87.81 94 CYS A CA 1
ATOM 755 C C . CYS A 1 94 ? 18.730 0.862 -14.295 1.00 87.81 94 CYS A C 1
ATOM 757 O O . CYS A 1 94 ? 19.027 1.991 -14.667 1.00 87.81 94 CYS A O 1
ATOM 759 N N . SER A 1 95 ? 19.587 -0.162 -14.315 1.00 89.88 95 SER A N 1
ATOM 760 C CA . SER A 1 95 ? 21.009 -0.065 -14.683 1.00 89.88 95 SER A CA 1
ATOM 761 C C . SER A 1 95 ? 21.267 -0.190 -16.193 1.00 89.88 95 SER A C 1
ATOM 763 O O . SER A 1 95 ? 22.401 -0.417 -16.593 1.00 89.88 95 SER A O 1
ATOM 765 N N . TYR A 1 96 ? 20.245 -0.084 -17.053 1.00 91.00 96 TYR A N 1
ATOM 766 C CA . TYR A 1 96 ? 20.416 -0.257 -18.505 1.00 91.00 96 TYR A CA 1
ATOM 767 C C . TYR A 1 96 ? 21.428 0.732 -19.093 1.00 91.00 96 TYR A C 1
ATOM 769 O O . TYR A 1 96 ? 22.353 0.317 -19.772 1.00 91.00 96 TYR A O 1
ATOM 777 N N . ILE A 1 97 ? 21.292 2.022 -18.766 1.00 88.88 97 ILE A N 1
ATOM 778 C CA . ILE A 1 97 ? 22.172 3.081 -19.287 1.00 88.88 97 ILE A CA 1
ATOM 779 C C . ILE A 1 97 ? 23.609 2.890 -18.815 1.00 88.88 97 ILE A C 1
ATOM 781 O O . ILE A 1 97 ? 24.541 3.121 -19.573 1.00 88.88 97 ILE A O 1
ATOM 785 N N . GLU A 1 98 ? 23.790 2.438 -17.575 1.00 87.62 98 GLU A N 1
ATOM 786 C CA . GLU A 1 98 ? 25.117 2.096 -17.078 1.00 87.62 98 GLU A CA 1
ATOM 787 C C . GLU A 1 98 ? 25.691 0.941 -17.915 1.00 87.62 98 GLU A C 1
ATOM 789 O O . GLU A 1 98 ? 26.769 1.032 -18.476 1.00 87.62 98 GLU A O 1
ATOM 794 N N . ILE A 1 99 ? 24.947 -0.141 -18.103 1.00 89.12 99 ILE A N 1
ATOM 795 C CA . ILE A 1 99 ? 25.501 -1.341 -18.736 1.00 89.12 99 ILE A CA 1
ATOM 796 C C . ILE A 1 99 ? 25.707 -1.179 -20.251 1.00 89.12 99 ILE A C 1
ATOM 798 O O . ILE A 1 99 ? 26.729 -1.623 -20.765 1.00 89.12 99 ILE A O 1
ATOM 802 N N . GLU A 1 100 ? 24.766 -0.548 -20.951 1.00 89.44 100 GLU A N 1
ATOM 803 C CA . GLU A 1 100 ? 24.763 -0.435 -22.418 1.00 89.44 100 GLU A CA 1
ATOM 804 C C . GLU A 1 100 ? 25.269 0.931 -22.919 1.00 89.44 100 GLU A C 1
ATOM 806 O O . GLU A 1 100 ? 25.412 1.140 -24.117 1.00 89.44 100 GLU A O 1
ATOM 811 N N . ARG A 1 101 ? 25.563 1.883 -22.019 1.00 89.00 101 ARG A N 1
ATOM 812 C CA . ARG A 1 101 ? 26.050 3.245 -22.334 1.00 89.00 101 ARG A CA 1
ATOM 813 C C . ARG A 1 101 ? 25.133 4.093 -23.223 1.00 89.00 101 ARG A C 1
ATOM 815 O O . ARG A 1 101 ? 25.547 5.141 -23.711 1.00 89.00 101 ARG A O 1
ATOM 822 N N . HIS A 1 102 ? 23.872 3.704 -23.383 1.00 89.19 102 HIS A N 1
ATOM 823 C CA . HIS A 1 102 ? 22.855 4.506 -24.055 1.00 89.19 102 HIS A CA 1
ATOM 824 C C . HIS A 1 102 ? 21.494 4.392 -23.360 1.00 89.19 102 HIS A C 1
ATOM 826 O O . HIS A 1 102 ? 21.226 3.470 -22.586 1.00 89.19 102 HIS A O 1
ATOM 832 N N . SER A 1 103 ? 20.607 5.355 -23.626 1.00 86.81 103 SER A N 1
ATOM 833 C CA . SER A 1 103 ? 19.227 5.302 -23.136 1.00 86.81 103 SER A CA 1
ATOM 834 C C . SER A 1 103 ? 18.469 4.137 -23.774 1.00 86.81 103 SER A C 1
ATOM 836 O O . SER A 1 103 ? 18.633 3.863 -24.960 1.00 86.81 103 SER A O 1
ATOM 838 N N . ARG A 1 104 ? 17.575 3.493 -23.012 1.00 87.25 104 ARG A N 1
ATOM 839 C CA . ARG A 1 104 ? 16.613 2.523 -23.568 1.00 87.25 104 ARG A CA 1
ATOM 840 C C . ARG A 1 104 ? 15.539 3.179 -24.446 1.00 87.25 104 ARG A C 1
ATOM 842 O O . ARG A 1 104 ? 14.774 2.470 -25.075 1.00 87.25 104 ARG A O 1
ATOM 849 N N . GLY A 1 105 ? 15.410 4.509 -24.416 1.00 87.25 105 GLY A N 1
ATOM 850 C CA . GLY A 1 105 ? 14.486 5.259 -25.279 1.00 87.25 105 GLY A CA 1
ATOM 851 C C . GLY A 1 105 ? 12.991 5.127 -24.956 1.00 87.25 105 GLY A C 1
ATOM 852 O O . GLY A 1 105 ? 12.178 5.680 -25.680 1.00 87.25 105 GLY A O 1
ATOM 853 N N . MET A 1 106 ? 12.612 4.427 -23.879 1.00 88.44 106 MET A N 1
ATOM 854 C CA . MET A 1 106 ? 11.208 4.119 -23.565 1.00 88.44 106 MET A CA 1
ATOM 855 C C . MET A 1 106 ? 10.901 4.112 -22.055 1.00 88.44 106 MET A C 1
ATOM 857 O O . MET A 1 106 ? 11.804 3.890 -21.224 1.00 88.44 106 MET A O 1
ATOM 861 N N . PRO A 1 107 ? 9.632 4.332 -21.655 1.00 86.94 107 PRO A N 1
ATOM 862 C CA . PRO A 1 107 ? 9.208 4.198 -20.267 1.00 86.94 107 PRO A CA 1
ATOM 863 C C . PRO A 1 107 ? 9.332 2.749 -19.780 1.00 86.94 107 PRO A C 1
ATOM 865 O O . PRO A 1 107 ? 9.279 1.790 -20.540 1.00 86.94 107 PRO A O 1
ATOM 868 N N . ALA A 1 108 ? 9.469 2.568 -18.462 1.00 86.06 108 ALA A N 1
ATOM 869 C CA . ALA A 1 108 ? 9.568 1.228 -17.876 1.00 86.06 108 ALA A CA 1
ATOM 870 C C . ALA A 1 108 ? 8.304 0.375 -18.105 1.00 86.06 108 ALA A C 1
ATOM 872 O O . ALA A 1 108 ? 8.410 -0.849 -18.108 1.00 86.06 108 ALA A O 1
ATOM 873 N N . ALA A 1 109 ? 7.142 1.016 -18.283 1.00 87.81 109 ALA A N 1
ATOM 874 C CA . ALA A 1 109 ? 5.862 0.348 -18.504 1.00 87.81 109 ALA A CA 1
ATOM 875 C C . ALA A 1 109 ? 5.812 -0.429 -19.834 1.00 87.81 109 ALA A C 1
ATOM 877 O O . ALA A 1 109 ? 5.171 -1.474 -19.892 1.00 87.81 109 ALA A O 1
ATOM 878 N N . GLU A 1 110 ? 6.563 0.028 -20.840 1.00 88.81 110 GLU A N 1
ATOM 879 C CA . GLU A 1 110 ? 6.613 -0.519 -22.207 1.00 88.81 110 GLU A CA 1
ATOM 880 C C . GLU A 1 110 ? 8.008 -1.065 -22.556 1.00 88.81 110 GLU A C 1
ATOM 882 O O . GLU A 1 110 ? 8.406 -1.142 -23.712 1.00 88.81 110 GLU A O 1
ATOM 887 N N . CYS A 1 111 ? 8.802 -1.407 -21.541 1.00 89.12 111 CYS A N 1
ATOM 888 C CA . CYS A 1 111 ? 10.192 -1.806 -21.724 1.00 89.12 111 CYS A CA 1
ATOM 889 C C . CYS A 1 111 ? 10.320 -3.082 -22.576 1.00 89.12 111 CYS A C 1
ATOM 891 O O . CYS A 1 111 ? 10.037 -4.175 -22.089 1.00 89.12 111 CYS A O 1
ATOM 893 N N . THR A 1 112 ? 10.854 -2.959 -23.790 1.00 91.19 112 THR A N 1
ATOM 894 C CA . THR A 1 112 ? 11.137 -4.089 -24.696 1.00 91.19 112 THR A CA 1
ATOM 895 C C . THR A 1 112 ? 12.499 -4.739 -24.439 1.00 91.19 112 THR A C 1
ATOM 897 O O . THR A 1 112 ? 12.715 -5.890 -24.791 1.00 91.19 112 THR A O 1
ATOM 900 N N . VAL A 1 113 ? 13.407 -4.045 -23.745 1.00 91.69 113 VAL A N 1
ATOM 901 C CA . VAL A 1 113 ? 14.771 -4.521 -23.432 1.00 91.69 113 VAL A CA 1
ATOM 902 C C . VAL A 1 113 ? 14.851 -5.411 -22.176 1.00 91.69 113 VAL A C 1
ATOM 904 O O . VAL A 1 113 ? 15.908 -5.551 -21.556 1.00 91.69 113 VAL A O 1
ATOM 907 N N . TYR A 1 114 ? 13.724 -5.969 -21.723 1.00 92.12 114 TYR A N 1
ATOM 908 C CA . TYR A 1 114 ? 13.694 -6.853 -20.557 1.00 92.12 114 TYR A CA 1
ATOM 909 C C . TYR A 1 114 ? 14.409 -8.176 -20.847 1.00 92.12 114 TYR A C 1
ATOM 911 O O . TYR A 1 114 ? 14.088 -8.873 -21.802 1.00 92.12 114 TYR A O 1
ATOM 919 N N . VAL A 1 115 ? 15.313 -8.566 -19.947 1.00 94.31 115 VAL A N 1
ATOM 920 C CA . VAL A 1 115 ? 15.936 -9.893 -19.954 1.00 94.31 115 VAL A CA 1
ATOM 921 C C . VAL A 1 115 ? 15.896 -10.446 -18.537 1.00 94.31 115 VAL A C 1
ATOM 923 O O . VAL A 1 115 ? 16.397 -9.810 -17.607 1.00 94.31 115 VAL A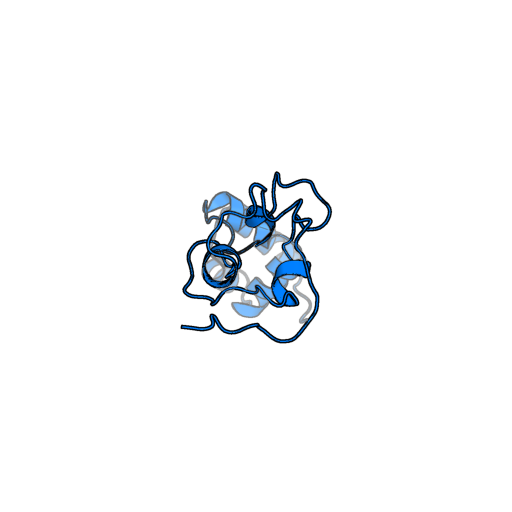 O 1
ATOM 926 N N . LYS A 1 116 ? 15.291 -11.620 -18.346 1.00 95.06 116 LYS A N 1
ATOM 927 C CA . LYS A 1 116 ? 15.198 -12.281 -17.037 1.00 95.06 116 LYS A CA 1
ATOM 928 C C . LYS A 1 116 ? 16.557 -12.843 -16.625 1.00 95.06 116 LYS A C 1
ATOM 930 O O . LYS A 1 116 ? 17.182 -13.554 -17.403 1.00 95.06 116 LYS A O 1
ATOM 935 N N . GLY A 1 117 ? 16.995 -12.600 -15.387 1.00 94.25 117 GLY A N 1
ATOM 936 C CA . GLY A 1 117 ? 18.205 -13.257 -14.889 1.00 94.25 117 GLY A CA 1
ATOM 937 C C . GLY A 1 117 ? 18.846 -12.647 -13.647 1.00 94.25 117 GLY A C 1
ATOM 938 O O . GLY A 1 117 ? 18.266 -11.841 -12.911 1.00 94.25 117 GLY A O 1
ATOM 939 N N . ARG A 1 118 ? 20.088 -13.070 -13.383 1.00 91.38 118 ARG A N 1
ATOM 940 C CA . ARG A 1 118 ? 20.921 -12.471 -12.332 1.00 91.38 118 ARG A CA 1
ATOM 941 C C . ARG A 1 118 ? 21.306 -11.050 -12.739 1.00 91.38 118 ARG A C 1
ATOM 943 O O . ARG A 1 118 ? 21.487 -10.766 -13.917 1.00 91.38 118 ARG A O 1
ATOM 950 N N . LYS A 1 119 ? 21.415 -10.157 -11.752 1.00 89.50 119 LYS A N 1
ATOM 951 C CA . LYS A 1 119 ? 21.795 -8.764 -12.000 1.00 89.50 119 LYS A CA 1
ATOM 952 C C . LYS A 1 119 ? 23.154 -8.732 -12.696 1.00 89.50 119 LYS A C 1
ATOM 954 O O . LYS A 1 119 ? 24.123 -9.261 -12.150 1.00 89.50 119 LYS A O 1
ATOM 959 N N . ARG A 1 120 ? 23.215 -8.098 -13.864 1.00 87.12 120 ARG A N 1
ATOM 960 C CA . ARG A 1 120 ? 24.463 -7.858 -14.583 1.00 87.12 120 ARG A CA 1
ATOM 961 C C . ARG A 1 120 ? 25.207 -6.716 -13.890 1.00 87.12 120 ARG A C 1
ATOM 963 O O . ARG A 1 120 ? 24.598 -5.740 -13.452 1.00 87.12 120 ARG A O 1
ATOM 970 N N . LYS A 1 121 ? 26.515 -6.884 -13.715 1.00 81.81 121 LYS A N 1
ATOM 971 C CA . LYS A 1 121 ? 27.400 -5.824 -13.225 1.00 81.81 121 LYS A CA 1
ATOM 972 C C . LYS A 1 121 ? 27.851 -4.998 -14.425 1.00 81.81 121 LYS A C 1
ATOM 974 O O . LYS A 1 121 ? 28.039 -5.558 -15.504 1.00 81.81 121 LYS A O 1
ATOM 979 N N . ALA A 1 122 ? 27.998 -3.693 -14.237 1.00 75.19 122 ALA A N 1
ATOM 980 C CA . ALA A 1 122 ? 28.701 -2.891 -15.223 1.00 75.19 122 ALA A CA 1
ATOM 981 C C . ALA A 1 122 ? 30.164 -3.368 -15.294 1.00 75.19 122 ALA A C 1
ATOM 983 O O . ALA A 1 122 ? 30.722 -3.784 -14.279 1.00 75.19 122 ALA A O 1
ATOM 984 N N . LEU A 1 123 ? 30.729 -3.401 -16.500 1.00 66.94 123 LEU A N 1
ATOM 985 C CA . LEU A 1 123 ? 32.043 -3.991 -16.796 1.00 66.94 123 LEU A CA 1
ATOM 986 C C . LEU A 1 123 ? 33.188 -2.969 -16.683 1.00 66.94 123 LEU A C 1
ATOM 988 O O . LEU A 1 123 ? 34.114 -2.997 -17.486 1.00 66.94 123 LEU A O 1
ATOM 992 N N . TRP A 1 124 ? 33.111 -2.049 -15.726 1.00 59.75 124 TRP A N 1
ATOM 993 C CA . TRP A 1 124 ? 34.131 -1.022 -15.509 1.00 59.75 124 TRP A CA 1
ATOM 994 C C . TRP A 1 124 ? 34.690 -1.064 -14.096 1.00 59.75 124 TRP A C 1
ATOM 996 O O . TRP A 1 124 ? 33.915 -1.378 -13.161 1.00 59.75 124 TRP A O 1
#

Sequence (124 aa):
MKDVSTEQAKIIKKMVLDKKTNKEIAETTGLKYWEVRDYIQYIGLAGIREEMLGRKPGRRKKDGYNKGKDGPNADRHLCKTCIYRGRHDQVGNCSYIEIERHSRGMPAAECTVYVKGRKRKALW